Protein AF-A0A1F3A0Y9-F1 (afdb_monomer)

Secondary structure (DSSP, 8-state):
--HHHHHHHHHHHHHHHHHHHHHHHTT-HHHHHHHHHHHHHHHHHHHHHHTT--S---HHHHHHHHHHHHHHHHHHHHHHHHHHHHHHHHHHHHHHHHHHHHT--B-TTS-B---TTSTTTTS--

Foldseek 3Di:
DDPVVLVVLLVVLVVLLVQLVVCLVVVVVVSNVVSVVVNVVSVVVNVVVVVPDDDDDPVVSVVSVVVSVVSVVVSVVSVVVVVVVVVVVVVVVVVVVVVCVVPADADPVRHRPPDPPPVVVPPDD

Mean predicted aligned error: 12.45 Å

Structure (mmCIF, N/CA/C/O backbone):
data_AF-A0A1F3A0Y9-F1
#
_entry.id   AF-A0A1F3A0Y9-F1
#
loop_
_atom_site.group_PDB
_atom_site.id
_atom_site.type_symbol
_atom_site.label_atom_id
_atom_site.label_alt_id
_atom_site.label_comp_id
_atom_site.label_asym_id
_atom_site.label_entity_id
_atom_site.label_seq_id
_atom_site.pdbx_PDB_ins_code
_atom_site.Cartn_x
_atom_site.Cartn_y
_atom_site.Cartn_z
_atom_site.occupancy
_atom_site.B_iso_or_equiv
_atom_site.auth_seq_id
_atom_site.auth_comp_id
_atom_site.auth_asym_id
_atom_site.auth_atom_id
_atom_site.pdbx_PDB_model_num
ATOM 1 N N . MET A 1 1 ? 16.779 -8.007 -20.117 1.00 66.69 1 MET A N 1
ATOM 2 C CA . MET A 1 1 ? 15.544 -7.200 -20.132 1.00 66.69 1 MET A CA 1
ATOM 3 C C . MET A 1 1 ? 15.868 -5.874 -20.785 1.00 66.69 1 MET A C 1
ATOM 5 O O . MET A 1 1 ? 16.942 -5.347 -20.534 1.00 66.69 1 MET A O 1
ATOM 9 N N . SER A 1 2 ? 14.991 -5.386 -21.653 1.00 75.50 2 SER A N 1
ATOM 10 C CA . SER A 1 2 ? 15.138 -4.095 -22.335 1.00 75.50 2 SER A CA 1
ATOM 11 C C . SER A 1 2 ? 14.531 -2.954 -21.507 1.00 75.50 2 SER A C 1
ATOM 13 O O . SER A 1 2 ? 13.581 -3.184 -20.757 1.00 75.50 2 SER A O 1
ATOM 15 N N . ASN A 1 3 ? 14.988 -1.709 -21.697 1.00 74.06 3 ASN A N 1
ATOM 16 C CA . ASN A 1 3 ? 14.378 -0.519 -21.068 1.00 74.06 3 ASN A CA 1
ATOM 17 C C . ASN A 1 3 ? 12.863 -0.427 -21.324 1.00 74.06 3 ASN A C 1
ATOM 19 O O . ASN A 1 3 ? 12.102 0.027 -20.473 1.00 74.06 3 ASN A O 1
ATOM 23 N N . ARG A 1 4 ? 12.394 -0.945 -22.467 1.00 79.06 4 ARG A N 1
ATOM 24 C CA . ARG A 1 4 ? 10.969 -1.014 -22.812 1.00 79.06 4 ARG A CA 1
ATOM 25 C C . ARG A 1 4 ? 10.173 -1.951 -21.900 1.00 79.06 4 ARG A C 1
ATOM 27 O O . ARG A 1 4 ? 9.010 -1.679 -21.617 1.00 79.06 4 ARG A O 1
ATOM 34 N N . GLU A 1 5 ? 10.761 -3.062 -21.466 1.00 81.00 5 GLU A N 1
ATOM 35 C CA . GLU A 1 5 ? 10.118 -3.992 -20.527 1.00 81.00 5 GLU A CA 1
ATOM 36 C C . GLU A 1 5 ? 10.038 -3.382 -19.129 1.00 81.00 5 GLU A C 1
ATOM 38 O O . GLU A 1 5 ? 8.999 -3.476 -18.479 1.00 81.00 5 GLU A O 1
ATOM 43 N N . ILE A 1 6 ? 11.083 -2.665 -18.717 1.00 80.19 6 ILE A N 1
ATOM 44 C CA . ILE A 1 6 ? 11.121 -1.958 -17.434 1.00 80.19 6 ILE A CA 1
ATOM 45 C C . ILE A 1 6 ? 10.082 -0.838 -17.417 1.00 80.19 6 ILE A C 1
ATOM 47 O O . ILE A 1 6 ? 9.295 -0.760 -16.482 1.00 80.19 6 ILE A O 1
ATOM 51 N N . GLY A 1 7 ? 9.975 -0.048 -18.489 1.00 81.44 7 GLY A N 1
ATOM 52 C CA . GLY A 1 7 ? 8.935 0.977 -18.612 1.00 81.44 7 GLY A CA 1
ATOM 53 C C . GLY A 1 7 ? 7.510 0.413 -18.516 1.00 81.44 7 GLY A C 1
ATOM 54 O O . GLY A 1 7 ? 6.637 1.035 -17.907 1.00 81.44 7 GLY A O 1
ATOM 55 N N . LYS A 1 8 ? 7.261 -0.794 -19.047 1.00 86.12 8 LYS A N 1
ATOM 56 C CA . LYS A 1 8 ? 5.962 -1.478 -18.901 1.00 86.12 8 LYS A CA 1
ATOM 57 C C . LYS A 1 8 ? 5.695 -1.904 -17.458 1.00 86.12 8 LYS A C 1
ATOM 59 O O . LYS A 1 8 ? 4.590 -1.678 -16.967 1.00 86.12 8 LYS A O 1
ATOM 64 N N . LEU A 1 9 ? 6.685 -2.497 -16.788 1.00 85.62 9 LEU A N 1
ATOM 65 C CA . LEU A 1 9 ? 6.574 -2.899 -15.382 1.00 85.62 9 LEU A CA 1
ATOM 66 C C . LEU A 1 9 ? 6.346 -1.681 -14.476 1.00 85.62 9 LEU A C 1
ATOM 68 O O . LEU A 1 9 ? 5.421 -1.680 -13.666 1.00 85.62 9 LEU A O 1
ATOM 72 N N . SER A 1 10 ? 7.105 -0.607 -14.689 1.00 84.62 10 SER A N 1
ATOM 73 C CA . SER A 1 10 ? 6.951 0.666 -13.985 1.00 84.62 10 SER A CA 1
ATOM 74 C C . SER A 1 10 ? 5.569 1.289 -14.213 1.00 84.62 10 SER A C 1
ATOM 76 O O . SER A 1 10 ? 4.907 1.687 -13.257 1.00 84.62 10 SER A O 1
ATOM 78 N N . SER A 1 11 ? 5.064 1.295 -15.450 1.00 87.81 11 SER A N 1
ATOM 79 C CA . SER A 1 11 ? 3.714 1.802 -15.752 1.00 87.81 11 SER A CA 1
ATOM 80 C C . SER A 1 11 ? 2.617 0.991 -15.054 1.00 87.81 11 SER A C 1
ATOM 82 O O . SER A 1 11 ? 1.671 1.559 -14.504 1.00 87.81 11 SER A O 1
ATOM 84 N N . ALA A 1 12 ? 2.750 -0.338 -15.027 1.00 88.50 12 ALA A N 1
ATOM 85 C CA . ALA A 1 12 ? 1.827 -1.201 -14.295 1.00 88.50 12 ALA A CA 1
ATOM 86 C C . ALA A 1 12 ? 1.867 -0.926 -12.779 1.00 88.50 12 ALA A C 1
ATOM 88 O O . ALA A 1 12 ? 0.822 -0.917 -12.125 1.00 88.50 12 ALA A O 1
ATOM 89 N N . LEU A 1 13 ? 3.045 -0.620 -12.225 1.00 88.06 13 LEU A N 1
ATOM 90 C CA . LEU A 1 13 ? 3.208 -0.290 -10.809 1.00 88.06 13 LEU A CA 1
ATOM 91 C C . LEU A 1 13 ? 2.570 1.057 -10.462 1.00 88.06 13 LEU A C 1
ATOM 93 O O . LEU A 1 13 ? 1.881 1.168 -9.447 1.00 88.06 13 LEU A O 1
ATOM 97 N N . ILE A 1 14 ? 2.705 2.055 -11.339 1.00 89.19 14 ILE A N 1
ATOM 98 C CA . ILE A 1 14 ? 2.008 3.341 -11.207 1.00 89.19 14 ILE A CA 1
ATOM 99 C C . ILE A 1 14 ? 0.490 3.129 -11.179 1.00 89.19 14 ILE A C 1
ATOM 101 O O . ILE A 1 14 ? -0.190 3.666 -10.298 1.00 89.19 14 ILE A O 1
ATOM 105 N N . ALA A 1 15 ? -0.045 2.306 -12.087 1.00 90.19 15 ALA A N 1
ATOM 106 C CA . ALA A 1 15 ? -1.473 2.008 -12.139 1.00 90.19 15 ALA A CA 1
ATOM 107 C C . ALA A 1 15 ? -1.973 1.331 -10.848 1.00 90.19 15 ALA A C 1
ATOM 109 O O . ALA A 1 15 ? -3.016 1.718 -10.314 1.00 90.19 15 ALA A O 1
ATOM 110 N N . LEU A 1 16 ? -1.213 0.383 -10.287 1.00 90.38 16 LEU A N 1
ATOM 111 C CA . LEU A 1 16 ? -1.541 -0.235 -8.995 1.00 90.38 16 LEU A CA 1
ATOM 112 C C . LEU A 1 16 ? -1.525 0.786 -7.850 1.00 90.38 16 LEU A C 1
ATOM 114 O O . LEU A 1 16 ? -2.454 0.823 -7.042 1.00 90.38 16 LEU A O 1
ATOM 118 N N . LEU A 1 17 ? -0.532 1.678 -7.809 1.00 88.81 17 LEU A N 1
ATOM 119 C CA . LEU A 1 17 ? -0.463 2.752 -6.813 1.00 88.81 17 LEU A CA 1
ATOM 120 C C . LEU A 1 17 ? -1.625 3.751 -6.943 1.00 88.81 17 LEU A C 1
ATOM 122 O O . LEU A 1 17 ? -2.043 4.373 -5.962 1.00 88.81 17 LEU A O 1
ATOM 126 N N . GLU A 1 18 ? -2.150 3.974 -8.150 1.00 90.62 18 GLU A N 1
ATOM 127 C CA . GLU A 1 18 ? -3.378 4.753 -8.369 1.00 90.62 18 GLU A CA 1
ATOM 128 C C . GLU A 1 18 ? -4.627 4.052 -7.869 1.00 90.62 18 GLU A C 1
ATOM 130 O O . GLU A 1 18 ? -5.464 4.695 -7.229 1.00 90.62 18 GLU A O 1
ATOM 135 N N . GLN A 1 19 ? -4.747 2.754 -8.125 1.00 90.69 19 GLN A N 1
ATOM 136 C CA . GLN A 1 19 ? -5.849 1.961 -7.602 1.00 90.69 19 GLN A CA 1
ATOM 137 C C . GLN A 1 19 ? -5.828 1.932 -6.071 1.00 90.69 19 GLN A C 1
ATOM 139 O O . GLN A 1 19 ? -6.873 2.143 -5.458 1.00 90.69 19 GLN A O 1
ATOM 144 N N . GLU A 1 20 ? -4.653 1.793 -5.453 1.00 88.75 20 GLU A N 1
ATOM 145 C CA . GLU A 1 20 ? -4.491 1.825 -3.995 1.00 88.75 20 GLU A CA 1
ATOM 146 C C . GLU A 1 20 ? -4.928 3.176 -3.413 1.00 88.75 20 GLU A C 1
ATOM 148 O O . GLU A 1 20 ? -5.727 3.219 -2.479 1.00 88.75 20 GLU A O 1
ATOM 153 N N . SER A 1 21 ? -4.510 4.291 -4.020 1.00 87.81 21 SER A N 1
ATOM 154 C CA . SER A 1 21 ? -4.928 5.629 -3.578 1.00 87.81 21 SER A CA 1
ATOM 155 C C . SER A 1 21 ? -6.446 5.836 -3.703 1.00 87.81 21 SER A C 1
ATOM 157 O O . SER A 1 21 ? -7.089 6.401 -2.814 1.00 87.81 21 SER A O 1
ATOM 159 N N . LYS A 1 22 ? -7.062 5.338 -4.785 1.00 90.19 22 LYS A N 1
ATOM 160 C CA . LYS A 1 22 ? -8.525 5.369 -4.959 1.00 90.19 22 LYS A CA 1
ATOM 161 C C . LYS A 1 22 ? -9.233 4.494 -3.921 1.00 90.19 22 LYS A C 1
ATOM 163 O O . LYS A 1 22 ? -10.256 4.916 -3.381 1.00 90.19 22 LYS A O 1
ATOM 168 N N . ALA A 1 23 ? -8.701 3.310 -3.630 1.00 88.56 23 ALA A N 1
ATOM 169 C CA . ALA A 1 23 ? -9.248 2.395 -2.634 1.00 88.56 23 ALA A CA 1
ATOM 170 C C . ALA A 1 23 ? -9.165 2.986 -1.217 1.00 88.56 23 ALA A C 1
ATOM 172 O O . ALA A 1 23 ? -10.153 2.935 -0.486 1.00 88.56 23 ALA A O 1
ATOM 173 N N . LEU A 1 24 ? -8.051 3.648 -0.879 1.00 86.56 24 LEU A N 1
ATOM 174 C CA . LEU A 1 24 ? -7.866 4.397 0.369 1.00 86.56 24 LEU A CA 1
ATOM 175 C C . LEU A 1 24 ? -8.918 5.493 0.541 1.00 86.56 24 LEU A C 1
ATOM 177 O O . LEU A 1 24 ? -9.588 5.548 1.572 1.00 86.56 24 LEU A O 1
ATOM 181 N N . ARG A 1 25 ? -9.142 6.316 -0.492 1.00 87.50 25 ARG A N 1
ATOM 182 C CA . ARG A 1 25 ? -10.182 7.364 -0.463 1.00 87.50 25 ARG A CA 1
ATOM 183 C C . ARG A 1 25 ? -11.586 6.793 -0.275 1.00 87.50 25 ARG A C 1
ATOM 185 O O . ARG A 1 25 ? -12.393 7.381 0.437 1.00 87.50 25 ARG A O 1
ATOM 192 N N . LYS A 1 26 ? -11.873 5.646 -0.897 1.00 90.56 26 LYS A N 1
ATOM 193 C CA . LYS A 1 26 ? -13.164 4.950 -0.794 1.00 90.56 26 LYS A CA 1
ATOM 194 C C . LYS A 1 26 ? -13.293 4.066 0.452 1.00 90.56 26 LYS A C 1
ATOM 196 O O . LYS A 1 26 ? -14.341 3.456 0.624 1.00 90.56 26 LYS A O 1
ATOM 201 N N . ARG A 1 27 ? -12.256 3.979 1.298 1.00 86.75 27 ARG A N 1
ATOM 202 C CA . ARG A 1 27 ? -12.191 3.079 2.466 1.00 86.75 27 ARG A CA 1
ATOM 203 C C . ARG A 1 27 ? -12.462 1.608 2.117 1.00 86.75 27 ARG A C 1
ATOM 205 O O . ARG A 1 27 ? -12.998 0.860 2.927 1.00 86.75 27 ARG A O 1
ATOM 212 N N . ASN A 1 28 ? -12.098 1.185 0.906 1.00 89.12 28 ASN A N 1
ATOM 213 C CA . ASN A 1 28 ? -12.239 -0.205 0.479 1.00 89.12 28 ASN A CA 1
ATOM 214 C C . ASN A 1 28 ? -10.994 -1.000 0.901 1.00 89.12 28 ASN A C 1
ATOM 216 O O . ASN A 1 28 ? -10.047 -1.156 0.128 1.00 89.12 28 ASN A O 1
ATOM 220 N N . TYR A 1 29 ? -10.980 -1.448 2.156 1.00 83.25 29 TYR A N 1
ATOM 221 C CA . TYR A 1 29 ? -9.821 -2.107 2.766 1.00 83.25 29 TYR A CA 1
ATOM 222 C C . TYR A 1 29 ? -9.545 -3.511 2.214 1.00 83.25 29 TYR A C 1
ATOM 224 O O . TYR A 1 29 ? -8.386 -3.912 2.136 1.00 83.25 29 TYR A O 1
ATOM 232 N N . GLU A 1 30 ? -10.576 -4.225 1.760 1.00 84.12 30 GLU A N 1
ATOM 233 C CA . GLU A 1 30 ? -10.426 -5.526 1.093 1.00 84.12 30 GLU A CA 1
ATOM 234 C C . GLU A 1 30 ? -9.639 -5.383 -0.214 1.00 84.12 30 GLU A C 1
ATOM 236 O O . GLU A 1 30 ? -8.673 -6.110 -0.462 1.00 84.12 30 GLU A O 1
ATOM 241 N N . LEU A 1 31 ? -9.984 -4.371 -1.018 1.00 84.62 31 LEU A N 1
ATOM 242 C CA . LEU A 1 31 ? -9.261 -4.066 -2.247 1.00 84.62 31 LEU A CA 1
ATOM 243 C C . LEU A 1 31 ? -7.807 -3.666 -1.956 1.00 84.62 31 LEU A C 1
ATOM 245 O O . LEU A 1 31 ? -6.907 -4.136 -2.644 1.00 84.62 31 LEU A O 1
ATOM 249 N N . ILE A 1 32 ? -7.553 -2.867 -0.914 1.00 85.69 32 ILE A N 1
ATOM 250 C CA . ILE A 1 32 ? -6.187 -2.493 -0.500 1.00 85.69 32 ILE A CA 1
ATOM 251 C C . ILE A 1 32 ? -5.340 -3.733 -0.188 1.00 85.69 32 ILE A C 1
ATOM 253 O O . ILE A 1 32 ? -4.211 -3.829 -0.667 1.00 85.69 32 ILE A O 1
ATOM 257 N N . ALA A 1 33 ? -5.881 -4.697 0.563 1.00 80.25 33 ALA A N 1
ATOM 258 C CA . ALA A 1 33 ? -5.166 -5.929 0.889 1.00 80.25 33 ALA A CA 1
ATOM 259 C C . ALA A 1 33 ? -4.811 -6.736 -0.373 1.00 80.25 33 ALA A C 1
ATOM 261 O O . ALA A 1 33 ? -3.678 -7.191 -0.522 1.00 80.25 33 ALA A O 1
ATOM 262 N N . SER A 1 34 ? -5.746 -6.847 -1.323 1.00 82.06 34 SER A N 1
ATOM 263 C CA . SER A 1 34 ? -5.491 -7.532 -2.599 1.00 82.06 34 SER A CA 1
ATOM 264 C C . SER A 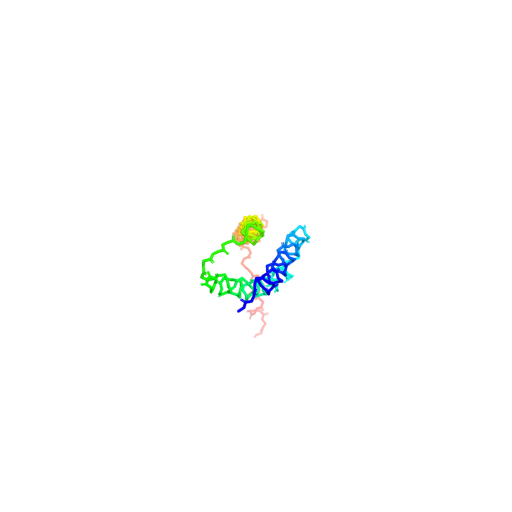1 34 ? -4.449 -6.816 -3.475 1.00 82.06 34 SER A C 1
ATOM 266 O O . SER A 1 34 ? -3.646 -7.461 -4.151 1.00 82.06 34 SER A O 1
ATOM 268 N N . LEU A 1 35 ? -4.419 -5.479 -3.442 1.00 86.25 35 LEU A N 1
ATOM 269 C CA . LEU A 1 35 ? -3.464 -4.665 -4.195 1.00 86.25 35 LEU A CA 1
ATOM 270 C C . LEU A 1 35 ? -2.055 -4.738 -3.603 1.00 86.25 35 LEU A C 1
ATOM 272 O O . LEU A 1 35 ? -1.087 -4.700 -4.360 1.00 86.25 35 LEU A O 1
ATOM 276 N N . ALA A 1 36 ? -1.926 -4.884 -2.282 1.00 81.88 36 ALA A N 1
ATOM 277 C CA . ALA A 1 36 ? -0.634 -4.979 -1.606 1.00 81.88 36 ALA A CA 1
ATOM 278 C C . ALA A 1 36 ? 0.203 -6.158 -2.129 1.00 81.88 36 ALA A C 1
ATOM 280 O O . ALA A 1 36 ? 1.369 -5.973 -2.471 1.00 81.88 36 ALA A O 1
ATOM 281 N N . HIS A 1 37 ? -0.415 -7.332 -2.291 1.00 77.69 37 HIS A N 1
ATOM 282 C CA . HIS A 1 37 ? 0.280 -8.526 -2.777 1.00 77.69 37 HIS A CA 1
ATOM 283 C C . HIS A 1 37 ? 0.752 -8.394 -4.235 1.00 77.69 37 HIS A C 1
ATOM 285 O O . HIS A 1 37 ? 1.849 -8.822 -4.590 1.00 77.69 37 HIS A O 1
ATOM 291 N N . HIS A 1 38 ? -0.059 -7.772 -5.096 1.00 79.62 38 HIS A N 1
ATOM 292 C CA . HIS A 1 38 ? 0.334 -7.510 -6.483 1.00 79.62 38 HIS A CA 1
ATOM 293 C C . HIS A 1 38 ? 1.421 -6.437 -6.588 1.00 79.62 38 HIS A C 1
ATOM 295 O O . HIS A 1 38 ? 2.305 -6.541 -7.436 1.00 79.62 38 HIS A O 1
ATOM 301 N N . LYS A 1 39 ? 1.373 -5.425 -5.717 1.00 84.94 39 LYS A N 1
ATOM 302 C CA . LYS A 1 39 ? 2.360 -4.345 -5.660 1.00 84.94 39 LYS A CA 1
ATOM 303 C C . LYS A 1 39 ? 3.739 -4.858 -5.250 1.00 84.94 39 LYS A C 1
ATOM 305 O O . LYS A 1 39 ? 4.715 -4.459 -5.870 1.00 84.94 39 LYS A O 1
ATOM 310 N N . GLU A 1 40 ? 3.811 -5.744 -4.259 1.00 83.12 40 GLU A N 1
ATOM 311 C CA . GLU A 1 40 ? 5.063 -6.344 -3.776 1.00 83.12 40 GLU A CA 1
ATOM 312 C C . GLU A 1 40 ? 5.777 -7.123 -4.888 1.00 83.12 40 GLU A C 1
ATOM 314 O O . GLU A 1 40 ? 6.892 -6.774 -5.269 1.00 83.12 40 GLU A O 1
ATOM 319 N N . LYS A 1 41 ? 5.075 -8.068 -5.526 1.00 81.25 41 LYS A N 1
ATOM 320 C CA . LYS A 1 41 ? 5.612 -8.849 -6.654 1.00 81.25 41 LYS A CA 1
ATOM 321 C C . LYS A 1 41 ? 6.106 -7.978 -7.808 1.00 81.25 41 LYS A C 1
ATOM 323 O O . LYS A 1 41 ? 7.111 -8.281 -8.446 1.00 81.25 41 LYS A O 1
ATOM 328 N N . LEU A 1 42 ? 5.371 -6.912 -8.119 1.00 82.75 42 LEU A N 1
ATOM 329 C CA . LEU A 1 42 ? 5.722 -6.028 -9.223 1.00 82.75 42 LEU A CA 1
ATOM 330 C C . LEU A 1 42 ? 6.885 -5.090 -8.859 1.00 82.75 42 LEU A C 1
ATOM 332 O O . LEU A 1 42 ? 7.712 -4.803 -9.719 1.00 82.75 42 LEU A O 1
ATOM 336 N N . ALA A 1 43 ? 6.979 -4.650 -7.602 1.00 82.62 43 ALA A N 1
ATOM 337 C CA . ALA A 1 43 ? 8.107 -3.868 -7.103 1.00 82.62 43 ALA A CA 1
ATOM 338 C C . ALA A 1 43 ? 9.408 -4.682 -7.133 1.00 82.62 43 ALA A C 1
ATOM 340 O O . ALA A 1 43 ? 10.399 -4.200 -7.675 1.00 82.62 43 ALA A O 1
ATOM 341 N N . GLU A 1 44 ? 9.376 -5.935 -6.671 1.00 82.50 44 GLU A N 1
ATOM 342 C CA . GLU A 1 44 ? 10.511 -6.864 -6.770 1.00 82.50 44 GLU A CA 1
ATOM 343 C C . GLU A 1 44 ? 10.950 -7.062 -8.228 1.00 82.50 44 GLU A C 1
ATOM 345 O O . GLU A 1 44 ? 12.139 -7.022 -8.547 1.00 82.50 44 GLU A O 1
ATOM 350 N N . ALA A 1 45 ? 9.991 -7.228 -9.147 1.00 81.25 45 ALA A N 1
ATOM 351 C CA . ALA A 1 45 ? 10.285 -7.377 -10.569 1.00 81.25 45 ALA A CA 1
ATOM 352 C C . ALA A 1 45 ? 10.945 -6.122 -11.167 1.00 81.25 45 ALA A C 1
ATOM 354 O O . ALA A 1 45 ? 11.864 -6.248 -11.979 1.00 81.25 45 ALA A O 1
ATOM 355 N N . VAL A 1 46 ? 10.506 -4.922 -10.768 1.00 80.88 46 VAL A N 1
ATOM 356 C CA . VAL A 1 46 ? 11.120 -3.650 -11.186 1.00 80.88 46 VAL A CA 1
ATOM 357 C C . VAL A 1 46 ? 12.528 -3.513 -10.605 1.00 80.88 46 VAL A C 1
ATOM 359 O O . VAL A 1 46 ? 13.452 -3.205 -11.352 1.00 80.88 46 VAL A O 1
ATOM 362 N N . GLU A 1 47 ? 12.730 -3.800 -9.321 1.00 81.25 47 GLU A N 1
ATOM 363 C CA . GLU A 1 47 ? 14.038 -3.720 -8.657 1.00 81.25 47 GLU A CA 1
ATOM 364 C C . GLU A 1 47 ? 15.063 -4.683 -9.281 1.00 81.25 47 GLU A C 1
ATOM 366 O O . GLU A 1 47 ? 16.188 -4.297 -9.623 1.00 81.25 47 GLU A O 1
ATOM 371 N N . LEU A 1 48 ? 14.652 -5.928 -9.536 1.00 79.25 48 LEU A N 1
ATOM 372 C CA . LEU A 1 48 ? 15.464 -6.924 -10.239 1.00 79.25 48 LEU A CA 1
ATOM 373 C C . LEU A 1 48 ? 15.775 -6.520 -11.682 1.00 79.25 48 LEU A C 1
ATOM 375 O O . LEU A 1 48 ? 16.816 -6.896 -12.219 1.00 79.25 48 LEU A O 1
ATOM 379 N N . ALA A 1 49 ? 14.875 -5.795 -12.344 1.00 76.50 49 ALA A N 1
ATOM 380 C CA . ALA A 1 49 ? 15.094 -5.357 -13.714 1.00 76.50 49 ALA A CA 1
ATOM 381 C C . ALA A 1 49 ? 16.010 -4.125 -13.786 1.00 76.50 49 ALA A C 1
ATOM 383 O O . ALA A 1 49 ? 16.881 -4.074 -14.652 1.00 76.50 49 ALA A O 1
ATOM 384 N N . VAL A 1 50 ? 15.866 -3.184 -12.848 1.00 75.12 50 VAL A N 1
ATOM 385 C CA . VAL A 1 50 ? 16.698 -1.976 -12.733 1.00 75.12 50 VAL A CA 1
ATOM 386 C C . VAL A 1 50 ? 18.134 -2.325 -12.337 1.00 75.12 50 VAL A C 1
ATOM 388 O O . VAL A 1 50 ? 19.069 -1.835 -12.963 1.00 75.12 50 VAL A O 1
ATOM 391 N N . SER A 1 51 ? 18.332 -3.235 -11.379 1.00 74.31 51 SER A N 1
ATOM 392 C CA . SER A 1 51 ? 19.670 -3.687 -10.943 1.00 74.31 51 SER A CA 1
ATOM 393 C C . SER A 1 51 ? 20.491 -4.384 -12.038 1.00 74.31 51 SER A C 1
ATOM 395 O O . SER A 1 51 ? 21.711 -4.489 -11.927 1.00 74.31 51 SER A O 1
ATOM 397 N N . ARG A 1 52 ? 19.841 -4.848 -13.113 1.00 71.44 52 ARG A N 1
ATOM 398 C CA . ARG A 1 52 ? 20.486 -5.500 -14.266 1.00 71.44 52 ARG A CA 1
ATOM 399 C C . ARG A 1 52 ? 20.905 -4.528 -15.370 1.00 71.44 52 ARG A C 1
ATOM 401 O O . ARG A 1 52 ? 21.574 -4.960 -16.308 1.00 71.44 52 ARG A O 1
ATOM 408 N N . ILE A 1 53 ? 20.530 -3.248 -15.292 1.00 69.25 53 ILE A N 1
ATOM 409 C CA . ILE A 1 53 ? 21.022 -2.230 -16.225 1.00 69.25 53 ILE A CA 1
ATOM 410 C C . ILE A 1 53 ? 22.416 -1.793 -15.759 1.00 69.25 53 ILE A C 1
ATOM 412 O O . ILE A 1 53 ? 22.570 -0.974 -14.856 1.00 69.25 53 ILE A O 1
ATOM 416 N N . ALA A 1 54 ? 23.450 -2.349 -16.389 1.00 50.97 54 ALA A N 1
ATOM 417 C CA . ALA A 1 54 ? 24.818 -1.875 -16.239 1.00 50.97 54 ALA A CA 1
ATOM 418 C C . ALA A 1 54 ? 25.020 -0.619 -17.101 1.00 50.97 54 ALA A C 1
ATOM 420 O O . ALA A 1 54 ? 25.196 -0.727 -18.308 1.00 50.97 54 ALA A O 1
ATOM 421 N N . GLY A 1 55 ? 25.010 0.559 -16.471 1.00 57.62 55 GLY A N 1
ATOM 422 C CA . GLY A 1 55 ? 25.527 1.798 -17.061 1.00 57.62 55 GLY A CA 1
ATOM 423 C C . GLY A 1 55 ? 24.635 2.438 -18.130 1.00 57.62 55 GLY A C 1
ATOM 424 O O . GLY A 1 55 ? 24.612 2.019 -19.281 1.00 57.62 55 GLY A O 1
ATOM 425 N N . GLY A 1 56 ? 23.962 3.523 -17.749 1.00 56.97 56 GLY A N 1
ATOM 426 C CA . GLY A 1 56 ? 23.180 4.367 -18.654 1.00 56.97 56 GLY A CA 1
ATOM 427 C C . GLY A 1 56 ? 21.756 4.540 -18.150 1.00 56.97 56 GLY A C 1
ATOM 428 O O . GLY A 1 56 ? 20.847 3.845 -18.598 1.00 56.97 56 GLY A O 1
ATOM 429 N N . GLY A 1 57 ? 21.580 5.440 -17.180 1.00 61.84 57 GLY A N 1
ATOM 430 C CA . GLY A 1 57 ? 20.260 5.863 -16.731 1.00 61.84 57 GLY A CA 1
ATOM 431 C C . GLY A 1 57 ? 19.573 6.618 -17.858 1.00 61.84 57 GLY A C 1
ATOM 432 O O . GLY A 1 57 ? 20.008 7.698 -18.234 1.00 61.84 57 GLY A O 1
ATOM 433 N N . ASP A 1 58 ? 18.532 6.021 -18.422 1.00 74.31 58 ASP A N 1
ATOM 434 C CA . ASP A 1 58 ? 17.567 6.752 -19.232 1.00 74.31 58 ASP A CA 1
ATOM 435 C C . ASP A 1 58 ? 16.844 7.729 -18.294 1.00 74.31 58 ASP A C 1
ATOM 437 O O . ASP A 1 58 ? 16.194 7.291 -17.339 1.00 74.31 58 ASP A O 1
ATOM 441 N N . ASP A 1 59 ? 16.994 9.036 -18.516 1.00 77.69 59 ASP A N 1
ATOM 442 C CA . ASP A 1 59 ? 16.403 10.077 -17.665 1.00 77.69 59 ASP A CA 1
ATOM 443 C C . ASP A 1 59 ? 14.888 9.876 -17.500 1.00 77.69 59 ASP A C 1
ATOM 445 O O . ASP A 1 59 ? 14.348 10.059 -16.406 1.00 77.69 59 ASP A O 1
ATOM 449 N N . ALA A 1 60 ? 14.208 9.381 -18.543 1.00 78.19 60 ALA A N 1
ATOM 450 C CA . ALA A 1 60 ? 12.782 9.070 -18.490 1.00 78.19 60 ALA A CA 1
ATOM 451 C C . ALA A 1 60 ? 12.469 7.900 -17.541 1.00 78.19 60 ALA A C 1
ATOM 453 O O . ALA A 1 60 ? 11.433 7.883 -16.873 1.00 78.19 60 ALA A O 1
ATOM 454 N N . LEU A 1 61 ? 13.364 6.911 -17.449 1.00 77.69 61 LEU A N 1
ATOM 455 C CA . LEU A 1 61 ? 13.224 5.802 -16.509 1.00 77.69 61 LEU A CA 1
ATOM 456 C C . LEU A 1 61 ? 13.477 6.265 -15.070 1.00 77.69 61 LEU A C 1
ATOM 458 O O . LEU A 1 61 ? 12.749 5.857 -14.163 1.00 77.69 61 LEU A O 1
ATOM 462 N N . VAL A 1 62 ? 14.470 7.132 -14.859 1.00 79.81 62 VAL A N 1
ATOM 463 C CA . VAL A 1 62 ? 14.771 7.714 -13.542 1.00 79.81 62 VAL A CA 1
ATOM 464 C C . VAL A 1 62 ? 13.591 8.544 -13.038 1.00 79.81 62 VAL A C 1
ATOM 466 O O . VAL A 1 62 ? 13.161 8.371 -11.895 1.00 79.81 62 VAL A O 1
ATOM 469 N N . GLU A 1 63 ? 13.015 9.388 -13.893 1.00 81.81 63 GLU A N 1
ATOM 470 C CA . GLU A 1 63 ? 11.825 10.174 -13.566 1.00 81.81 63 GLU A CA 1
ATOM 471 C C . GLU A 1 63 ? 10.639 9.268 -13.202 1.00 81.81 63 GLU A C 1
ATOM 473 O O . GLU A 1 63 ? 9.990 9.460 -12.170 1.00 81.81 63 GLU A O 1
ATOM 478 N N . MET A 1 64 ? 10.406 8.210 -13.984 1.00 81.94 64 MET A N 1
ATOM 479 C CA . MET A 1 64 ? 9.319 7.261 -13.738 1.00 81.94 64 MET A CA 1
ATOM 480 C C . MET A 1 64 ? 9.479 6.513 -12.405 1.00 81.94 64 MET A C 1
ATOM 482 O O . MET A 1 64 ? 8.506 6.353 -11.663 1.00 81.94 64 MET A O 1
ATOM 486 N N . LEU A 1 65 ? 10.697 6.085 -12.062 1.00 81.75 65 LEU A N 1
ATOM 487 C CA . LEU A 1 65 ? 10.994 5.448 -10.773 1.00 81.75 65 LEU A CA 1
ATOM 488 C C . LEU A 1 65 ? 10.846 6.428 -9.602 1.00 81.75 65 LEU A C 1
ATOM 490 O O . LEU A 1 65 ? 10.317 6.057 -8.551 1.00 81.75 65 LEU A O 1
ATOM 494 N N . SER A 1 66 ? 11.243 7.688 -9.790 1.00 80.19 66 SER A N 1
ATOM 495 C CA . SER A 1 66 ? 11.044 8.750 -8.799 1.00 80.19 66 SER A CA 1
ATOM 496 C C . SER A 1 66 ? 9.555 8.979 -8.514 1.00 80.19 66 SER A C 1
ATOM 498 O O . SER A 1 66 ? 9.132 8.987 -7.355 1.00 80.19 66 SER A O 1
ATOM 500 N N . MET A 1 67 ? 8.723 9.044 -9.562 1.00 84.31 67 MET A N 1
ATOM 501 C CA . MET A 1 67 ? 7.265 9.146 -9.427 1.00 84.31 67 MET A CA 1
ATOM 502 C C . MET A 1 67 ? 6.658 7.961 -8.669 1.00 84.31 67 MET A C 1
ATOM 504 O O . MET A 1 67 ? 5.779 8.152 -7.824 1.00 84.31 67 MET A O 1
ATOM 508 N N . ILE A 1 68 ? 7.117 6.739 -8.956 1.00 85.56 68 ILE A N 1
ATOM 509 C CA . ILE A 1 68 ? 6.687 5.528 -8.244 1.00 85.56 68 ILE A CA 1
ATOM 510 C C . ILE A 1 68 ? 7.005 5.652 -6.754 1.00 85.56 68 ILE A C 1
ATOM 512 O O . ILE A 1 68 ? 6.121 5.416 -5.928 1.00 85.56 68 ILE A O 1
ATOM 516 N N . ASN A 1 69 ? 8.228 6.059 -6.409 1.00 81.62 69 ASN A N 1
ATOM 517 C CA . ASN A 1 69 ? 8.675 6.158 -5.023 1.00 81.62 69 ASN A CA 1
ATOM 518 C C . ASN A 1 69 ? 7.876 7.211 -4.236 1.00 81.62 69 ASN A C 1
ATOM 520 O O . ASN A 1 69 ? 7.319 6.921 -3.176 1.00 81.62 69 ASN A O 1
ATOM 524 N N . GLU A 1 70 ? 7.717 8.408 -4.803 1.00 82.06 70 GLU A N 1
ATOM 525 C CA . GLU A 1 70 ? 6.899 9.480 -4.225 1.00 82.06 70 GLU A CA 1
ATOM 526 C C . GLU A 1 70 ? 5.455 9.032 -3.967 1.00 82.06 70 GLU A C 1
ATOM 528 O O . GLU A 1 70 ? 4.868 9.287 -2.911 1.00 82.06 70 GLU A O 1
ATOM 533 N N . LYS A 1 71 ? 4.864 8.322 -4.928 1.00 87.00 71 LYS A N 1
ATOM 534 C CA . LYS A 1 71 ? 3.477 7.868 -4.836 1.00 87.00 71 LYS A CA 1
ATOM 535 C C . LYS A 1 71 ? 3.307 6.719 -3.844 1.00 87.00 71 LYS A C 1
ATOM 537 O O . LYS A 1 71 ? 2.328 6.704 -3.096 1.00 87.00 71 LYS A O 1
ATOM 542 N N . ALA A 1 72 ? 4.265 5.796 -3.799 1.00 84.62 72 ALA A N 1
ATOM 543 C CA . ALA A 1 72 ? 4.310 4.725 -2.812 1.00 84.62 72 ALA A CA 1
ATOM 544 C C . ALA A 1 72 ? 4.439 5.283 -1.389 1.00 84.62 72 ALA A C 1
ATOM 546 O O . ALA A 1 72 ? 3.689 4.869 -0.504 1.00 84.62 72 ALA A O 1
ATOM 547 N N . LYS A 1 73 ? 5.308 6.281 -1.186 1.00 83.75 73 LYS A N 1
ATOM 548 C CA . LYS A 1 73 ? 5.488 6.961 0.101 1.00 83.75 73 LYS A CA 1
ATOM 549 C C . LYS A 1 73 ? 4.193 7.608 0.595 1.00 83.75 73 LYS A C 1
ATOM 551 O O . LYS A 1 73 ? 3.770 7.344 1.718 1.00 83.75 73 LYS A O 1
ATOM 556 N N . ARG A 1 74 ? 3.499 8.368 -0.261 1.00 85.62 74 ARG A N 1
ATOM 557 C CA . ARG A 1 74 ? 2.206 8.991 0.094 1.00 85.62 74 ARG A CA 1
ATOM 558 C C . ARG A 1 74 ? 1.143 7.960 0.472 1.00 85.62 74 ARG A C 1
ATOM 560 O O . ARG A 1 74 ? 0.401 8.161 1.432 1.00 85.62 74 ARG A O 1
ATOM 567 N N . ASN A 1 75 ? 1.057 6.851 -0.263 1.00 86.62 75 ASN A N 1
ATOM 568 C CA . ASN A 1 75 ? 0.117 5.782 0.074 1.00 86.62 75 ASN A CA 1
ATOM 569 C C . ASN A 1 75 ? 0.486 5.108 1.411 1.00 86.62 75 ASN A C 1
ATOM 571 O O . ASN A 1 75 ? -0.407 4.799 2.199 1.00 86.62 75 ASN A O 1
ATOM 575 N N . ALA A 1 76 ? 1.777 4.918 1.700 1.00 83.31 76 ALA A N 1
ATOM 576 C CA . ALA A 1 76 ? 2.244 4.360 2.970 1.00 83.31 76 ALA A CA 1
ATOM 577 C C . ALA A 1 76 ? 1.900 5.265 4.166 1.00 83.31 76 ALA A C 1
ATOM 579 O O . ALA A 1 76 ? 1.415 4.776 5.186 1.00 83.31 76 ALA A O 1
ATOM 580 N N . GLU A 1 77 ? 2.068 6.581 4.026 1.00 86.06 77 GLU A N 1
ATOM 581 C CA . GLU A 1 77 ? 1.662 7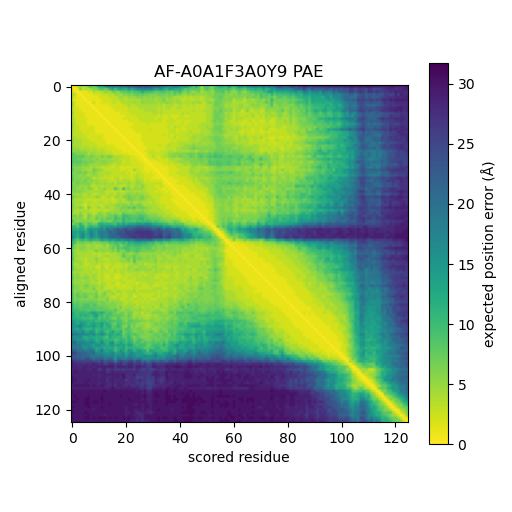.566 5.038 1.00 86.06 77 GLU A CA 1
ATOM 582 C C . GLU A 1 77 ? 0.146 7.512 5.304 1.00 86.06 77 GLU A C 1
ATOM 584 O O . GLU A 1 77 ? -0.293 7.493 6.456 1.00 86.06 77 GLU A O 1
ATOM 589 N N . GLN A 1 78 ? -0.669 7.399 4.249 1.00 85.19 78 GLN A N 1
ATOM 590 C CA . GLN A 1 78 ? -2.123 7.243 4.377 1.00 85.19 78 GLN A CA 1
ATOM 591 C C . GLN A 1 78 ? -2.510 5.935 5.078 1.00 85.19 78 GLN A C 1
ATOM 593 O O . GLN A 1 78 ? -3.379 5.936 5.952 1.00 85.19 78 GLN A O 1
ATOM 598 N N . LEU A 1 79 ? -1.858 4.823 4.732 1.00 86.25 79 LEU A N 1
ATOM 599 C CA . LEU A 1 79 ? -2.072 3.534 5.392 1.00 86.25 79 LEU A CA 1
ATOM 600 C C . LEU A 1 79 ? -1.680 3.577 6.871 1.00 86.25 79 LEU A C 1
ATOM 602 O O . LEU A 1 79 ? -2.399 3.029 7.707 1.00 86.25 79 LEU A O 1
ATOM 606 N N . ALA A 1 80 ? -0.582 4.254 7.211 1.00 84.94 80 ALA A N 1
ATOM 607 C CA . ALA A 1 80 ? -0.159 4.439 8.595 1.00 84.94 80 ALA A CA 1
ATOM 608 C C . ALA A 1 80 ? -1.200 5.232 9.402 1.00 84.94 80 ALA A C 1
ATOM 610 O O . ALA A 1 80 ? -1.569 4.817 10.503 1.00 84.94 80 ALA A O 1
ATOM 611 N N . ALA A 1 81 ? -1.744 6.312 8.833 1.00 85.38 81 ALA A N 1
ATOM 612 C CA . ALA A 1 81 ? -2.816 7.084 9.459 1.00 85.38 81 ALA A CA 1
ATOM 613 C C . ALA A 1 81 ? -4.091 6.245 9.670 1.00 85.38 81 ALA A C 1
ATOM 615 O O . ALA A 1 81 ? -4.689 6.273 10.747 1.00 85.38 81 ALA A O 1
ATOM 616 N N . VAL A 1 82 ? -4.481 5.442 8.672 1.00 85.69 82 VAL A N 1
ATOM 617 C CA . VAL A 1 82 ? -5.616 4.509 8.778 1.00 85.69 82 VAL A CA 1
ATOM 618 C C . VAL A 1 82 ? -5.384 3.479 9.886 1.00 85.69 82 VAL A C 1
ATOM 620 O O . VAL A 1 82 ? -6.268 3.255 10.713 1.00 85.69 82 VAL A O 1
ATOM 623 N N . LYS A 1 83 ? -4.190 2.878 9.940 1.00 86.62 83 LYS A N 1
ATOM 624 C CA . LYS A 1 83 ? -3.810 1.914 10.981 1.00 86.62 83 LYS A CA 1
ATOM 625 C C . LYS A 1 83 ? -3.920 2.528 12.374 1.00 86.62 83 LYS A C 1
ATOM 627 O O . LYS A 1 83 ? -4.459 1.887 13.274 1.00 86.62 83 LYS A O 1
ATOM 632 N N . GLN A 1 84 ? -3.456 3.763 12.546 1.00 86.25 84 GLN A N 1
ATOM 633 C CA . GLN A 1 84 ? -3.560 4.456 13.825 1.00 86.25 84 GLN A CA 1
ATOM 634 C C . GLN A 1 84 ? -5.021 4.691 14.228 1.00 86.25 84 GLN A C 1
ATOM 636 O O . GLN A 1 84 ? -5.394 4.403 15.363 1.00 86.25 84 GLN A O 1
ATOM 641 N N . GLY A 1 85 ? -5.875 5.090 13.281 1.00 85.44 85 GLY A N 1
ATOM 642 C CA . GLY A 1 85 ? -7.315 5.217 13.517 1.00 85.44 85 GLY A CA 1
ATOM 643 C C . GLY A 1 85 ? -7.974 3.911 13.980 1.00 85.44 85 GLY A C 1
ATOM 644 O O . GLY A 1 85 ? -8.806 3.934 14.886 1.00 85.44 85 GLY A O 1
ATOM 645 N N . PHE A 1 86 ? -7.572 2.763 13.422 1.00 87.62 86 PHE A N 1
ATOM 646 C CA . PHE A 1 86 ? -8.051 1.453 13.882 1.00 87.62 86 PHE A CA 1
ATOM 647 C C . PHE A 1 86 ? -7.587 1.114 15.301 1.00 87.62 86 PHE A C 1
ATOM 649 O O . PHE A 1 86 ? -8.376 0.590 16.089 1.00 87.62 86 PHE A O 1
ATOM 656 N N . LEU A 1 87 ? -6.334 1.419 15.646 1.00 88.56 87 LEU A N 1
ATOM 657 C CA . LEU A 1 87 ? -5.815 1.204 16.998 1.00 88.56 87 LEU A CA 1
ATOM 658 C C . LEU A 1 87 ? -6.566 2.054 18.028 1.00 88.56 87 LEU A C 1
ATOM 660 O O . LEU A 1 87 ? -6.938 1.549 19.087 1.00 88.56 87 LEU A O 1
ATOM 664 N N . ASP A 1 88 ? -6.853 3.311 17.702 1.00 89.44 88 ASP A N 1
ATOM 665 C CA . ASP A 1 88 ? -7.606 4.199 18.586 1.00 89.44 88 ASP A CA 1
ATOM 666 C C . ASP A 1 88 ? -9.073 3.769 18.717 1.00 89.44 88 ASP A C 1
ATOM 668 O O . ASP A 1 88 ? -9.621 3.768 19.821 1.00 89.44 88 ASP A O 1
ATOM 672 N N . ALA A 1 89 ? -9.709 3.337 17.623 1.00 86.31 89 ALA A N 1
ATOM 673 C CA . ALA A 1 89 ? -11.055 2.769 17.667 1.00 86.31 89 ALA A CA 1
ATOM 674 C C . ALA A 1 89 ? -11.109 1.509 18.543 1.00 86.31 89 ALA A C 1
ATOM 676 O O . ALA A 1 89 ? -12.008 1.375 19.373 1.00 86.31 89 ALA A O 1
ATOM 677 N N . ARG A 1 90 ? -10.116 0.621 18.419 1.00 89.69 90 ARG A N 1
ATOM 678 C CA . ARG A 1 90 ? -10.003 -0.578 19.253 1.00 89.69 90 ARG A CA 1
ATOM 679 C C . ARG A 1 90 ? -9.870 -0.230 20.734 1.00 89.69 90 ARG A C 1
ATOM 681 O O . ARG A 1 90 ? -10.621 -0.771 21.536 1.00 89.69 90 ARG A O 1
ATOM 688 N N . ARG A 1 91 ? -8.992 0.714 21.090 1.00 88.75 91 ARG A N 1
ATOM 689 C CA . ARG A 1 91 ? -8.846 1.187 22.480 1.00 88.75 91 ARG A CA 1
ATOM 690 C C . ARG A 1 91 ? -10.154 1.736 23.041 1.00 88.75 91 ARG A C 1
ATOM 692 O O . ARG A 1 91 ? -10.470 1.495 24.199 1.00 88.75 91 ARG A O 1
ATOM 699 N N . ARG A 1 92 ? -10.935 2.458 22.229 1.00 86.56 92 ARG A N 1
ATOM 700 C CA . ARG A 1 92 ? -12.259 2.955 22.642 1.00 86.56 92 ARG A CA 1
ATOM 701 C C . ARG A 1 92 ? -13.238 1.814 22.903 1.00 86.56 92 ARG A C 1
ATOM 703 O O . ARG A 1 92 ? -13.949 1.868 23.896 1.00 86.56 92 ARG A O 1
ATOM 710 N N . ILE A 1 93 ? -13.263 0.793 22.047 1.00 87.31 93 ILE A N 1
ATOM 711 C CA . ILE A 1 93 ? -14.114 -0.390 22.246 1.00 87.31 93 ILE A CA 1
ATOM 712 C C . ILE A 1 93 ? -13.706 -1.136 23.520 1.00 87.31 93 ILE A C 1
ATOM 714 O O . ILE A 1 93 ? -14.568 -1.486 24.316 1.00 87.31 93 ILE A O 1
ATOM 718 N N . GLU A 1 94 ? -12.406 -1.334 23.745 1.00 86.69 94 GLU A N 1
ATOM 719 C CA . GLU A 1 94 ? -11.886 -1.967 24.963 1.00 86.69 94 GLU A CA 1
ATOM 720 C C . GLU A 1 94 ? -12.272 -1.165 26.216 1.00 86.69 94 GLU A C 1
ATOM 722 O O . GLU A 1 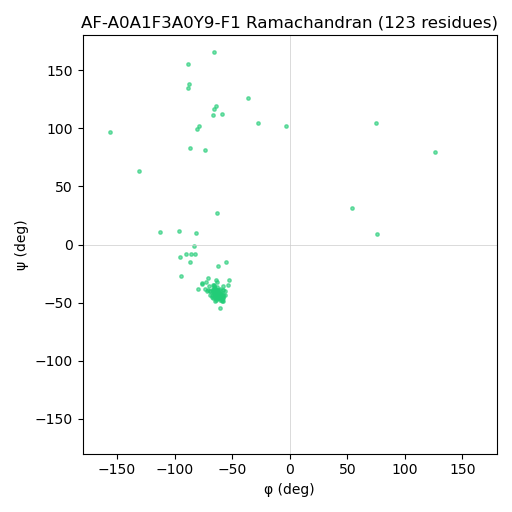94 ? -12.746 -1.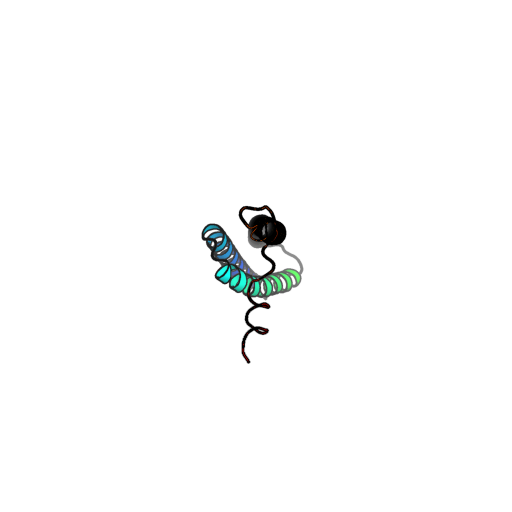746 27.188 1.00 86.69 94 GLU A O 1
ATOM 727 N N . ALA A 1 95 ? -12.173 0.168 26.169 1.00 82.88 95 ALA A N 1
ATOM 728 C CA . ALA A 1 95 ? -12.592 1.038 27.266 1.00 82.88 95 ALA A CA 1
ATOM 729 C C . ALA A 1 95 ? -14.108 0.981 27.530 1.00 82.88 95 ALA A C 1
ATOM 731 O O . ALA A 1 95 ? -14.525 0.992 28.686 1.00 82.88 95 ALA A O 1
ATOM 732 N N . ILE A 1 96 ? -14.936 0.898 26.480 1.00 77.75 96 ILE A N 1
ATOM 733 C CA . ILE A 1 96 ? -16.391 0.714 26.612 1.00 77.75 96 ILE A CA 1
ATOM 734 C C . ILE A 1 96 ? -16.692 -0.646 27.248 1.00 77.75 96 ILE A C 1
ATOM 736 O O . ILE A 1 96 ? -17.434 -0.701 28.221 1.00 77.75 96 ILE A O 1
ATOM 740 N N . ALA A 1 97 ? -16.075 -1.724 26.761 1.00 78.56 97 ALA A N 1
ATOM 741 C CA . ALA A 1 97 ? -16.264 -3.064 27.313 1.00 78.56 97 ALA A CA 1
ATOM 742 C C . ALA A 1 97 ? -15.815 -3.150 28.784 1.00 78.56 97 ALA A C 1
ATOM 744 O O . ALA A 1 97 ? -16.479 -3.776 29.611 1.00 78.56 97 ALA A O 1
ATOM 745 N N . GLU A 1 98 ? -14.710 -2.489 29.139 1.00 81.44 98 GLU A N 1
ATOM 746 C CA . GLU A 1 98 ? -14.243 -2.397 30.522 1.00 81.44 98 GLU A CA 1
ATOM 747 C C . GLU A 1 98 ? -15.207 -1.578 31.394 1.00 81.44 98 GLU A C 1
ATOM 749 O O . GLU A 1 98 ? -15.495 -1.970 32.528 1.00 81.44 98 GLU A O 1
ATOM 754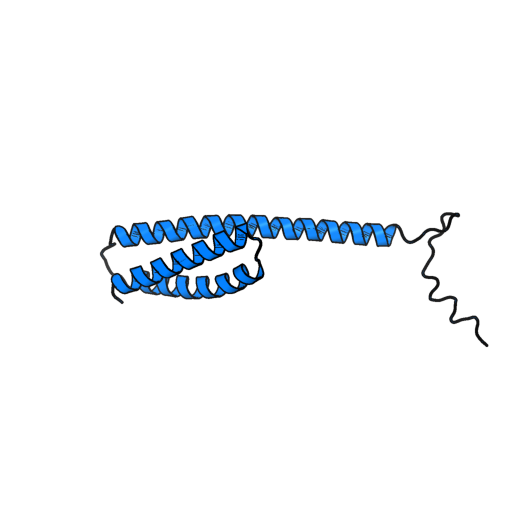 N N . ALA A 1 99 ? -15.740 -0.469 30.872 1.00 75.06 99 ALA A N 1
ATOM 755 C CA . ALA A 1 99 ? -16.748 0.332 31.554 1.00 75.06 99 ALA A CA 1
ATOM 756 C C . ALA A 1 99 ? -18.042 -0.463 31.783 1.00 75.06 99 ALA A C 1
ATOM 758 O O . ALA A 1 99 ? -18.537 -0.457 32.905 1.00 75.06 99 ALA A O 1
ATOM 759 N N . GLU A 1 100 ? -18.536 -1.207 30.790 1.00 70.94 100 GLU A N 1
ATOM 760 C CA . GLU A 1 100 ? -19.709 -2.086 30.919 1.00 70.94 100 GLU A CA 1
ATOM 761 C C . GLU A 1 100 ? -19.480 -3.217 31.935 1.00 70.94 100 GLU A C 1
ATOM 763 O O . GLU A 1 100 ? -20.345 -3.513 32.764 1.00 70.94 100 GLU A O 1
ATOM 768 N N . ALA A 1 101 ? -18.292 -3.830 31.933 1.00 70.25 101 ALA A N 1
ATOM 769 C CA . ALA A 1 101 ? -17.937 -4.870 32.898 1.00 70.25 101 ALA A CA 1
ATOM 770 C C . ALA A 1 101 ? -17.863 -4.328 34.340 1.00 70.25 101 ALA A C 1
ATOM 772 O O . ALA A 1 101 ? -18.270 -5.010 35.295 1.00 70.25 101 ALA A O 1
ATOM 773 N N . LYS A 1 102 ? -17.359 -3.098 34.508 1.00 66.44 102 LYS A N 1
ATOM 774 C CA . LYS A 1 102 ? -17.284 -2.393 35.798 1.00 66.44 102 LYS A CA 1
ATOM 775 C C . LYS A 1 102 ? -18.635 -1.834 36.242 1.00 66.44 102 LYS A C 1
ATOM 777 O O . LYS A 1 102 ? -18.913 -1.852 37.436 1.00 66.44 102 LYS A O 1
ATOM 782 N N . SER A 1 103 ? -19.494 -1.411 35.316 1.00 61.47 103 SER A N 1
ATOM 783 C CA . SER A 1 103 ? -20.820 -0.849 35.600 1.00 61.47 103 SER A CA 1
ATOM 784 C C . SER A 1 103 ? -21.902 -1.901 35.848 1.00 61.47 103 SER A C 1
ATOM 786 O O . SER A 1 103 ? -23.077 -1.541 35.853 1.00 61.47 103 SER A O 1
ATOM 788 N N . GLY A 1 104 ? -21.526 -3.181 35.990 1.00 56.81 104 GLY A N 1
ATOM 789 C CA . GLY A 1 104 ? -22.437 -4.328 36.010 1.00 56.81 104 GLY A CA 1
ATOM 790 C C . GLY A 1 104 ? -23.761 -4.038 36.713 1.00 56.81 104 GLY A C 1
ATOM 791 O O . GLY A 1 104 ? -23.733 -3.584 37.846 1.00 56.81 104 GLY A O 1
ATOM 792 N N . LEU A 1 105 ? -24.881 -4.295 36.019 1.00 58.41 105 LEU A N 1
ATOM 793 C CA . LEU A 1 105 ? -26.262 -3.979 36.417 1.00 58.41 105 LEU A CA 1
ATOM 794 C C . LEU A 1 105 ? -26.425 -3.927 37.940 1.00 58.41 105 LEU A C 1
ATOM 796 O O . LEU A 1 105 ? -26.425 -4.961 38.600 1.00 58.41 105 LEU A O 1
ATOM 800 N N . TYR A 1 106 ? -26.519 -2.731 38.506 1.00 57.56 106 TYR A N 1
ATOM 801 C CA . TYR A 1 106 ? -26.794 -2.556 39.925 1.00 57.56 106 TYR A CA 1
ATOM 802 C C . TYR A 1 106 ? -28.311 -2.531 40.127 1.00 57.56 106 TYR A C 1
ATOM 804 O O . TYR A 1 106 ? -29.040 -1.938 39.331 1.00 57.56 106 TYR A O 1
ATOM 812 N N . SER A 1 107 ? -28.812 -3.192 41.172 1.00 52.75 107 SER A N 1
ATOM 813 C CA . SER A 1 107 ? -30.216 -3.044 41.569 1.00 52.75 107 SER A CA 1
ATOM 814 C C . SER A 1 107 ? -30.470 -1.614 42.062 1.00 52.75 107 SER A C 1
ATOM 816 O O . SER A 1 107 ? -29.530 -0.890 42.392 1.00 52.75 107 SER A O 1
ATOM 818 N N . ALA A 1 108 ? -31.738 -1.207 42.188 1.00 52.66 108 ALA A N 1
ATOM 819 C CA . ALA A 1 108 ? -32.106 0.100 42.749 1.00 52.66 108 ALA A CA 1
ATOM 820 C C . ALA A 1 108 ? -31.523 0.364 44.162 1.00 52.66 108 ALA A C 1
ATOM 822 O O . ALA A 1 108 ? -31.485 1.507 44.600 1.00 52.66 108 ALA A O 1
ATOM 823 N N . GLY A 1 109 ? -31.036 -0.676 44.857 1.00 56.19 109 GLY A N 1
ATOM 824 C CA . GLY A 1 109 ? -30.335 -0.586 46.143 1.00 56.19 109 GLY A CA 1
ATOM 825 C C . GLY A 1 109 ? -28.800 -0.577 46.062 1.00 56.19 109 GLY A C 1
ATOM 826 O O . GLY A 1 109 ? -28.152 -0.767 47.086 1.00 56.19 109 GLY A O 1
ATOM 827 N N . GLY A 1 110 ? -28.195 -0.419 44.878 1.00 55.31 110 GLY A N 1
ATOM 828 C CA . GLY A 1 110 ? -26.738 -0.300 44.714 1.00 55.31 110 GLY A CA 1
ATOM 829 C C . GLY A 1 110 ? -25.948 -1.611 44.840 1.00 55.31 110 GLY A C 1
ATOM 830 O O . GLY A 1 110 ? -24.719 -1.589 44.865 1.00 55.31 110 GLY A O 1
ATOM 831 N N . GLN A 1 111 ? -26.619 -2.765 44.893 1.00 58.62 111 GLN A N 1
ATOM 832 C CA . GLN A 1 111 ? -25.959 -4.074 44.872 1.00 58.62 111 GLN A CA 1
ATOM 833 C C . GLN A 1 111 ? -25.753 -4.556 43.435 1.00 58.62 111 GLN A C 1
ATOM 835 O O . GLN A 1 111 ? -26.671 -4.489 42.617 1.00 58.62 111 GLN A O 1
ATOM 840 N N . ARG A 1 112 ? -24.554 -5.067 43.133 1.00 56.84 112 ARG A N 1
ATOM 841 C CA . ARG A 1 112 ? -24.218 -5.635 41.821 1.00 56.84 112 ARG A CA 1
ATOM 842 C C . ARG A 1 112 ? -25.092 -6.870 41.580 1.00 56.84 112 ARG A C 1
ATOM 844 O O . ARG A 1 112 ? -25.001 -7.835 42.338 1.00 56.84 112 ARG A O 1
ATOM 851 N N . ILE A 1 113 ? -25.920 -6.860 40.536 1.00 61.75 113 ILE A N 1
ATOM 852 C CA . ILE A 1 113 ? -26.722 -8.010 40.100 1.00 61.75 113 ILE A CA 1
ATOM 853 C C . ILE A 1 113 ? -25.748 -8.991 39.446 1.00 61.75 113 ILE A C 1
ATOM 855 O O . ILE A 1 113 ? -25.557 -9.018 38.231 1.00 61.75 113 ILE A O 1
ATOM 859 N N . ALA A 1 114 ? -25.055 -9.775 40.271 1.00 54.38 114 ALA A N 1
ATOM 860 C CA . ALA A 1 114 ? -24.315 -10.928 39.794 1.00 54.38 114 ALA A CA 1
ATOM 861 C C . ALA A 1 114 ? -25.321 -11.856 39.103 1.00 54.38 114 ALA A C 1
ATOM 863 O O . ALA A 1 114 ? -26.243 -12.356 39.741 1.00 54.38 114 ALA A O 1
ATOM 864 N N . ALA A 1 115 ? -25.169 -11.981 37.782 1.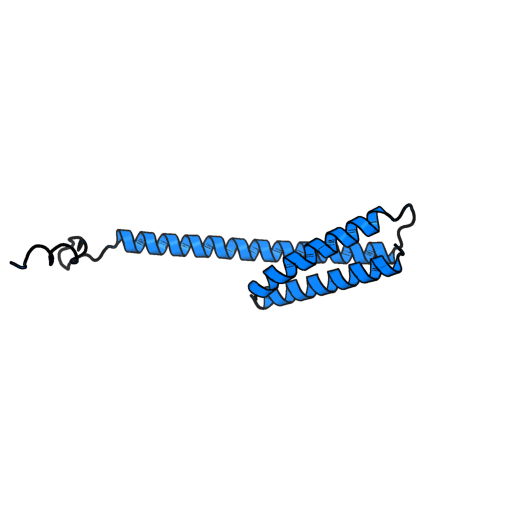00 49.44 115 ALA A N 1
ATOM 865 C CA . ALA A 1 115 ? -25.899 -12.842 36.861 1.00 49.44 115 ALA A CA 1
ATOM 866 C C . ALA A 1 115 ? -26.930 -13.774 37.528 1.00 49.44 115 ALA A C 1
ATOM 868 O O . ALA A 1 115 ? -26.599 -14.862 38.007 1.00 49.44 115 ALA A O 1
ATOM 869 N N . ALA A 1 116 ? -28.208 -13.395 37.449 1.00 44.91 116 ALA A N 1
ATOM 870 C CA . ALA A 1 116 ? -29.370 -14.214 37.809 1.00 44.91 116 ALA A CA 1
ATOM 871 C C . ALA A 1 116 ? -29.540 -15.483 36.932 1.00 44.91 116 ALA A C 1
ATOM 873 O O . ALA A 1 116 ? -30.644 -15.985 36.759 1.00 44.91 116 ALA A O 1
ATOM 874 N N . ARG A 1 117 ? -28.450 -16.021 36.368 1.00 44.78 117 ARG A N 1
ATOM 875 C CA . ARG A 1 117 ? -28.402 -17.317 35.680 1.00 44.78 117 ARG A CA 1
ATOM 876 C C . ARG A 1 117 ? -27.941 -18.471 36.579 1.00 44.78 117 ARG A C 1
ATOM 878 O O . ARG A 1 117 ? -28.106 -19.612 36.177 1.00 44.78 117 ARG A O 1
ATOM 885 N N . SER A 1 118 ? -27.422 -18.208 37.784 1.00 44.22 118 SER A N 1
ATOM 886 C CA . SER A 1 118 ? -26.989 -19.268 38.720 1.00 44.22 118 SER A CA 1
ATOM 887 C C . SER A 1 118 ? -28.067 -19.678 39.744 1.00 44.22 118 SER A C 1
ATOM 889 O O . SER A 1 118 ? -28.115 -20.824 40.176 1.00 44.22 118 SER A O 1
ATOM 891 N N . ALA A 1 119 ? -29.003 -18.787 40.093 1.00 44.88 119 ALA A N 1
ATOM 892 C CA . ALA A 1 119 ? -29.976 -19.042 41.168 1.00 44.88 119 ALA A CA 1
ATOM 893 C C . ALA A 1 119 ? -31.245 -19.813 40.744 1.00 44.88 119 ALA A C 1
ATOM 895 O O . ALA A 1 119 ? -32.036 -20.200 41.600 1.00 44.88 119 ALA A O 1
ATOM 896 N N . VAL A 1 120 ? -31.457 -20.051 39.443 1.00 46.09 120 VAL A N 1
ATOM 897 C CA . VAL A 1 120 ? -32.593 -20.863 38.955 1.00 46.09 120 VAL A CA 1
ATOM 898 C C . VAL A 1 120 ? -32.250 -22.363 38.939 1.00 46.09 120 VAL A C 1
ATOM 900 O O . VAL A 1 120 ? -33.149 -23.193 38.922 1.00 46.09 120 VAL A O 1
ATOM 903 N N . ALA A 1 121 ? -30.968 -22.733 39.046 1.00 45.25 121 ALA A N 1
ATOM 904 C CA . ALA A 1 121 ? -30.531 -24.133 39.079 1.00 45.25 121 ALA A CA 1
ATOM 905 C C . ALA A 1 121 ? -30.634 -24.803 40.467 1.00 45.25 121 ALA A C 1
ATOM 907 O O . ALA A 1 121 ? -30.460 -26.010 40.570 1.00 45.25 121 ALA A O 1
ATOM 908 N N . SER A 1 122 ? -30.931 -24.053 41.534 1.00 47.78 122 SER A N 1
ATOM 909 C CA . SER A 1 122 ? -31.045 -24.572 42.911 1.00 47.78 122 SER A CA 1
ATOM 910 C C . SER A 1 122 ? -32.471 -24.524 43.481 1.00 47.78 122 SER A C 1
ATOM 912 O O . SER A 1 122 ? -32.680 -24.770 44.667 1.00 47.78 122 SER A O 1
ATOM 914 N N . ARG A 1 123 ? -33.474 -24.240 42.639 1.00 45.62 123 ARG A N 1
ATOM 915 C CA . ARG A 1 123 ? -34.906 -24.314 42.978 1.00 45.62 123 ARG A CA 1
ATOM 916 C C . ARG A 1 123 ? -35.666 -25.106 41.916 1.00 45.62 123 ARG A C 1
ATOM 918 O O . ARG A 1 123 ? -36.518 -24.570 41.218 1.00 45.62 123 ARG A O 1
ATOM 925 N N . SER A 1 124 ? -35.346 -26.385 41.769 1.00 41.28 124 SER A N 1
A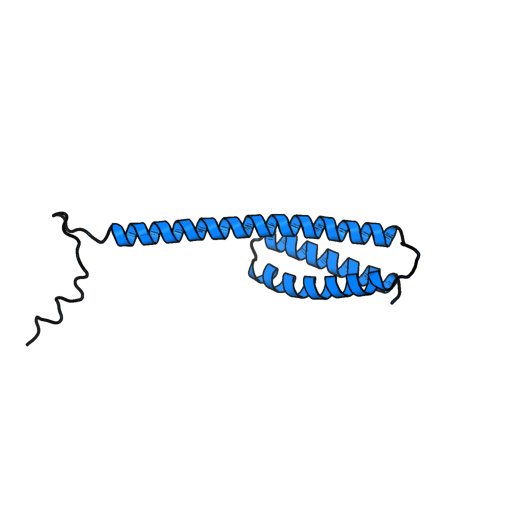TOM 926 C CA . SER A 1 124 ? -36.216 -27.371 41.119 1.00 41.28 124 SER A CA 1
ATOM 927 C C . SER A 1 124 ? -35.858 -28.765 41.637 1.00 41.28 124 SER A C 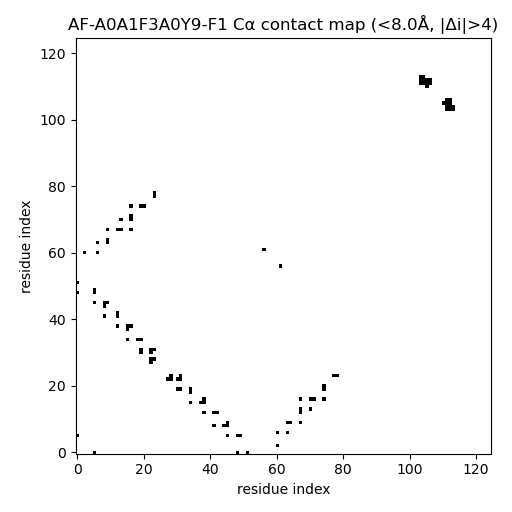1
ATOM 929 O O . SER A 1 124 ? -34.929 -29.368 41.120 1.00 41.28 124 SER A O 1
ATOM 931 N N . VAL A 1 125 ? -36.642 -29.203 42.633 1.00 40.50 125 VAL A N 1
ATOM 932 C CA . VAL A 1 125 ? -36.881 -30.585 43.110 1.00 40.50 125 VAL A CA 1
ATOM 933 C C . VAL A 1 125 ? -35.703 -31.340 43.724 1.00 40.50 125 VAL A C 1
ATOM 935 O O . VAL A 1 125 ? -34.795 -31.775 42.990 1.00 40.50 125 VAL A O 1
#

Solvent-accessible surface area (backbone atoms only — not comparable to full-atom values): 7296 Å² total; per-residue (Å²): 137,54,73,70,56,48,52,50,49,50,52,53,49,46,53,50,54,50,50,41,51,52,24,59,76,68,66,38,60,69,59,38,57,58,47,49,60,56,49,51,60,47,49,53,52,42,53,62,51,56,74,64,62,80,82,80,85,52,66,70,56,53,52,52,52,51,52,44,52,58,51,51,52,53,48,49,55,52,50,51,54,52,53,50,52,52,54,54,52,49,52,50,52,52,51,48,53,50,47,54,66,71,60,43,59,53,46,102,83,72,47,67,58,71,68,84,77,64,71,65,77,80,71,74,134

Sequence (125 aa):
MSNREIGKLSSALIALLEQESKALRKRNYELIASLAHHKEKLAEAVELAVSRIAGGGDDALVEMLSMINEKAKRNAEQLAAVKQGFLDARRRIEAIAEAEAKSGLYSAGGQRIAAARSAVASRSV

pLDDT: mean 76.28, s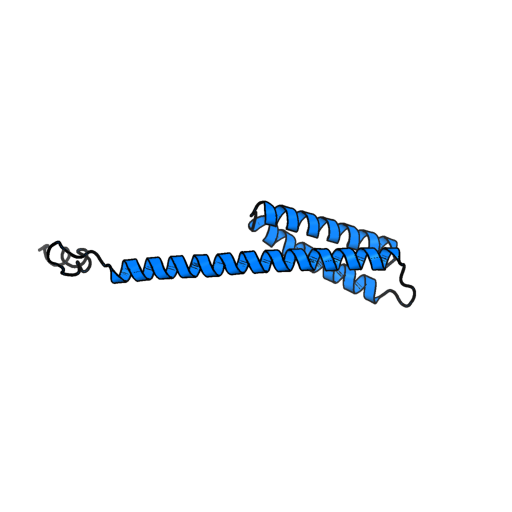td 13.95, range [40.5, 90.69]

Radius of gyration: 27.31 Å; Cα contacts (8 Å, |Δi|>4): 56; chains: 1; bounding box: 62×41×69 Å